Protein AF-A0A1S1TMF4-F1 (afdb_monomer_lite)

Foldseek 3Di:
DWDQDPVRDIDDDDVPDDPPQDPVNVVVVVVVVVVVVVVPDDDDDDDDDDDDDPDPPLVPDDLVVLVVVCVVVVQDADSPDDSVRSSVSVVVVVD

pLDDT: mean 71.04, std 15.86, range [39.97, 91.12]

Radius of gyration: 23.27 Å; chains: 1; bounding box: 53×41×46 Å

Sequence (95 aa):
MTIATDAGTSRQFVKGEKPDVSASEFGRLKRAKAAVLAGAETSEPVEGNQGGDKGESLDDMTKAELLAYAEANQIEVDPKAAKAVVLATIKAAAE

Structure (mmCIF, N/CA/C/O backbone):
data_AF-A0A1S1TMF4-F1
#
_entry.id   AF-A0A1S1TMF4-F1
#
loop_
_atom_site.group_PDB
_atom_site.id
_atom_site.type_symbol
_atom_site.label_atom_id
_atom_site.label_alt_id
_atom_site.label_comp_id
_atom_site.label_asym_id
_atom_site.label_entity_id
_atom_site.label_seq_id
_atom_site.pdbx_PDB_ins_code
_atom_site.Cartn_x
_atom_site.Cartn_y
_atom_site.Cartn_z
_atom_site.occupancy
_atom_site.B_iso_or_equiv
_atom_site.auth_seq_id
_atom_site.auth_comp_id
_atom_site.auth_asym_id
_atom_site.auth_atom_id
_atom_site.pdbx_PDB_model_num
ATOM 1 N N . MET A 1 1 ? 19.071 -24.374 -11.470 1.00 69.50 1 MET A N 1
ATOM 2 C CA . MET A 1 1 ? 18.830 -24.044 -12.889 1.00 69.50 1 MET A CA 1
ATOM 3 C C . MET A 1 1 ? 20.051 -23.289 -13.378 1.00 69.50 1 MET A C 1
ATOM 5 O O . MET A 1 1 ? 20.418 -22.307 -12.740 1.00 69.50 1 MET A O 1
ATOM 9 N N . THR A 1 2 ? 20.720 -23.801 -14.408 1.00 72.69 2 THR A N 1
ATOM 10 C CA . THR A 1 2 ? 21.965 -23.228 -14.941 1.00 72.69 2 THR A CA 1
ATOM 11 C C . THR A 1 2 ? 21.647 -22.587 -16.280 1.00 72.69 2 THR A C 1
ATOM 13 O O . THR A 1 2 ? 21.014 -23.231 -17.115 1.00 72.69 2 THR A O 1
ATOM 16 N N . ILE A 1 3 ? 22.042 -21.330 -16.467 1.00 75.38 3 ILE A N 1
ATOM 17 C CA . ILE A 1 3 ? 21.890 -20.629 -17.745 1.00 75.38 3 ILE A CA 1
ATOM 18 C C . ILE A 1 3 ? 23.267 -20.247 -18.281 1.00 75.38 3 ILE A C 1
ATOM 20 O O . ILE A 1 3 ? 24.180 -19.941 -17.509 1.00 75.38 3 ILE A O 1
ATOM 24 N N . ALA A 1 4 ? 23.413 -20.265 -19.602 1.00 75.50 4 ALA A N 1
ATOM 25 C CA . ALA A 1 4 ? 24.555 -19.648 -20.257 1.00 75.50 4 ALA A CA 1
ATOM 26 C C . ALA A 1 4 ? 24.371 -18.125 -20.218 1.00 75.50 4 ALA A C 1
ATOM 28 O O . ALA A 1 4 ? 23.296 -17.623 -20.552 1.00 75.50 4 ALA A O 1
ATOM 29 N N . THR A 1 5 ? 25.385 -17.391 -19.766 1.00 72.06 5 THR A N 1
ATOM 30 C CA . THR A 1 5 ? 25.415 -15.933 -19.897 1.00 72.06 5 THR A CA 1
ATOM 31 C C . THR A 1 5 ? 25.906 -15.549 -21.292 1.00 72.06 5 THR A C 1
ATOM 33 O O . THR A 1 5 ? 26.575 -16.336 -21.959 1.00 72.06 5 THR A O 1
ATOM 36 N N . ASP A 1 6 ? 25.602 -14.325 -21.723 1.00 74.50 6 ASP A N 1
ATOM 37 C CA . ASP A 1 6 ? 26.065 -13.757 -23.002 1.00 74.50 6 ASP A CA 1
ATOM 38 C C . ASP A 1 6 ? 27.606 -13.739 -23.125 1.00 74.50 6 ASP A C 1
ATOM 40 O O . ASP A 1 6 ? 28.165 -13.850 -24.208 1.00 74.50 6 ASP A O 1
ATOM 44 N N . ALA A 1 7 ? 28.309 -13.742 -21.987 1.00 74.25 7 ALA A N 1
ATOM 45 C CA . ALA A 1 7 ? 29.761 -13.889 -21.907 1.00 74.25 7 ALA A CA 1
ATOM 46 C C . ALA A 1 7 ? 30.260 -15.349 -22.047 1.00 74.25 7 ALA A C 1
ATOM 48 O O . ALA A 1 7 ? 31.428 -15.632 -21.779 1.00 74.25 7 ALA A O 1
ATOM 49 N N . GLY A 1 8 ? 29.387 -16.307 -22.381 1.00 76.31 8 GLY A N 1
ATOM 50 C CA . GLY A 1 8 ? 29.716 -17.734 -22.507 1.00 76.31 8 GLY A CA 1
ATOM 51 C C . GLY A 1 8 ? 29.987 -18.444 -21.176 1.00 76.31 8 GLY A C 1
ATOM 52 O O . GLY A 1 8 ? 30.350 -19.619 -21.153 1.00 76.31 8 GLY A O 1
ATOM 53 N N . THR A 1 9 ? 29.811 -17.755 -20.047 1.00 72.38 9 THR A N 1
ATOM 54 C CA . THR A 1 9 ? 30.023 -18.326 -18.715 1.00 72.38 9 THR A CA 1
ATOM 55 C C . THR A 1 9 ? 28.738 -18.992 -18.229 1.00 72.38 9 THR A C 1
ATOM 57 O O . THR A 1 9 ? 27.647 -18.438 -18.341 1.00 72.38 9 THR A O 1
ATOM 60 N N . SER A 1 10 ? 28.836 -20.188 -17.655 1.00 76.31 10 SER A N 1
ATOM 61 C CA . SER A 1 10 ? 27.671 -20.818 -17.027 1.00 76.31 10 SER A CA 1
ATOM 62 C C . SER A 1 10 ? 27.426 -20.187 -15.658 1.00 76.31 10 SER A C 1
ATOM 64 O O . SER A 1 10 ? 28.310 -20.218 -14.804 1.00 76.31 10 SER A O 1
ATOM 66 N N . ARG A 1 11 ? 26.230 -19.627 -15.431 1.00 74.12 11 ARG A N 1
ATOM 67 C CA . ARG A 1 11 ? 25.818 -19.111 -14.117 1.00 74.12 11 ARG A CA 1
ATOM 68 C C . ARG A 1 11 ? 24.745 -20.011 -13.518 1.00 74.12 11 ARG A C 1
ATOM 70 O O . ARG A 1 11 ? 23.689 -20.234 -14.114 1.00 74.12 11 ARG A O 1
ATOM 77 N N . GLN A 1 12 ? 25.014 -20.513 -12.318 1.00 78.62 12 GLN A N 1
ATOM 78 C CA . GLN A 1 12 ? 24.048 -21.242 -11.508 1.00 78.62 12 GLN A CA 1
ATOM 79 C C . GLN A 1 12 ? 23.447 -20.279 -10.487 1.00 78.62 12 GLN A C 1
ATOM 81 O O . GLN A 1 12 ? 24.172 -19.689 -9.695 1.00 78.62 12 GLN A O 1
ATOM 86 N N . PHE A 1 13 ? 22.125 -20.114 -10.494 1.00 71.81 13 PHE A N 1
ATOM 87 C CA . PHE A 1 13 ? 21.454 -19.378 -9.423 1.00 71.81 13 PHE A CA 1
ATOM 88 C C . PHE A 1 13 ? 21.328 -20.284 -8.199 1.00 71.81 13 PHE A C 1
ATOM 90 O O . PHE A 1 13 ? 20.668 -21.329 -8.264 1.00 71.81 13 PHE A O 1
ATOM 97 N N . VAL A 1 14 ? 21.951 -19.891 -7.088 1.00 78.06 14 VAL A N 1
ATOM 98 C CA . VAL A 1 14 ? 21.748 -20.542 -5.792 1.00 78.06 14 VAL A CA 1
ATOM 99 C C . VAL A 1 14 ? 20.494 -19.952 -5.146 1.00 78.06 14 VAL A C 1
ATOM 101 O O . VAL A 1 14 ? 20.305 -18.737 -5.085 1.00 78.06 14 VAL A O 1
ATOM 104 N N . LYS A 1 15 ? 19.585 -20.816 -4.681 1.00 70.69 15 LYS A N 1
ATOM 105 C CA . LYS A 1 15 ? 18.346 -20.388 -4.017 1.00 70.69 15 LYS A CA 1
ATOM 106 C C . LYS A 1 15 ? 18.703 -19.611 -2.743 1.00 70.69 15 LYS A C 1
ATOM 108 O O . LYS A 1 15 ? 19.237 -20.194 -1.809 1.00 70.69 15 LYS A O 1
ATOM 113 N N . GLY A 1 16 ? 18.378 -18.318 -2.711 1.00 73.56 16 GLY A N 1
ATOM 114 C CA . GLY A 1 16 ? 18.680 -17.418 -1.588 1.00 73.56 16 GLY A CA 1
ATOM 115 C C . GLY A 1 16 ? 19.871 -16.482 -1.817 1.00 73.56 16 GLY A C 1
ATOM 116 O O . GLY A 1 16 ? 20.104 -15.600 -0.994 1.00 73.56 16 GLY A O 1
ATOM 117 N N . GLU A 1 17 ? 20.585 -16.617 -2.935 1.00 70.88 17 GLU A N 1
ATOM 118 C CA . GLU A 1 17 ? 21.630 -15.675 -3.328 1.00 70.88 17 GLU A CA 1
ATOM 119 C C . GLU A 1 17 ? 20.986 -14.366 -3.794 1.00 70.88 17 GLU A C 1
ATOM 121 O O . GLU A 1 17 ? 20.253 -14.325 -4.786 1.00 70.88 17 GLU A O 1
ATOM 126 N N . LYS A 1 18 ? 21.215 -13.291 -3.038 1.00 71.00 18 LYS A N 1
ATOM 127 C CA . LYS A 1 18 ? 20.810 -11.947 -3.446 1.00 71.00 18 LYS A CA 1
ATOM 128 C C . LYS A 1 18 ? 21.891 -11.417 -4.385 1.00 71.00 18 LYS A C 1
ATOM 130 O O . LYS A 1 18 ? 23.028 -11.286 -3.936 1.00 71.00 18 LYS A O 1
ATOM 135 N N . PRO A 1 19 ? 21.579 -11.131 -5.659 1.00 66.50 19 PRO A N 1
ATOM 136 C CA . PRO A 1 19 ? 22.541 -10.469 -6.521 1.00 66.50 19 PRO A CA 1
ATOM 137 C C . PRO A 1 19 ? 22.873 -9.103 -5.912 1.00 66.50 19 PRO A C 1
ATOM 139 O O . PRO A 1 19 ? 21.965 -8.364 -5.525 1.00 66.50 19 PRO A O 1
ATOM 142 N N . ASP A 1 20 ? 24.164 -8.797 -5.810 1.00 64.38 20 ASP A N 1
ATOM 143 C CA . ASP A 1 20 ? 24.638 -7.473 -5.415 1.00 64.38 20 ASP A CA 1
ATOM 144 C C . ASP A 1 20 ? 24.380 -6.513 -6.580 1.00 64.38 20 ASP A C 1
ATOM 146 O O . ASP A 1 20 ? 25.186 -6.372 -7.496 1.00 64.38 20 ASP A O 1
ATOM 150 N N . VAL A 1 21 ? 23.162 -5.975 -6.623 1.00 65.56 21 VAL A N 1
ATOM 151 C CA . VAL A 1 21 ? 22.748 -4.987 -7.618 1.00 65.56 21 VAL A CA 1
ATOM 152 C C . VAL A 1 21 ? 22.902 -3.626 -6.969 1.00 65.56 21 VAL A C 1
ATOM 154 O O . VAL A 1 21 ? 22.195 -3.295 -6.013 1.00 65.56 21 VAL A O 1
ATOM 157 N N . SER A 1 22 ? 23.816 -2.818 -7.495 1.00 63.25 22 SER A N 1
ATOM 158 C CA . SER A 1 22 ? 24.046 -1.474 -6.979 1.00 63.25 22 SER A CA 1
ATOM 159 C C . SER A 1 22 ? 22.813 -0.582 -7.199 1.00 63.25 22 SER A C 1
ATOM 161 O O . SER A 1 22 ? 22.083 -0.708 -8.188 1.00 63.25 22 SER A O 1
ATOM 163 N N . ALA A 1 23 ? 22.576 0.386 -6.306 1.00 62.19 23 ALA A N 1
ATOM 164 C CA . ALA A 1 23 ? 21.468 1.342 -6.448 1.00 62.19 23 ALA A CA 1
ATOM 165 C C . ALA A 1 23 ? 21.517 2.112 -7.787 1.00 62.19 23 ALA A C 1
ATOM 167 O O . ALA A 1 23 ? 20.482 2.440 -8.374 1.00 62.19 23 ALA A O 1
ATOM 168 N N . SER A 1 24 ? 22.728 2.339 -8.303 1.00 67.12 24 SER A N 1
ATOM 169 C CA . SER A 1 24 ? 22.986 2.933 -9.616 1.00 67.12 24 SER A CA 1
ATOM 170 C C . SER A 1 24 ? 22.455 2.074 -10.767 1.00 67.12 24 SER A C 1
ATOM 172 O O . SER A 1 24 ? 21.847 2.609 -11.698 1.00 67.12 24 SER A O 1
ATOM 174 N N . GLU A 1 25 ? 22.633 0.753 -10.710 1.00 60.50 25 GLU A N 1
ATOM 175 C CA . GLU A 1 25 ? 22.070 -0.181 -11.693 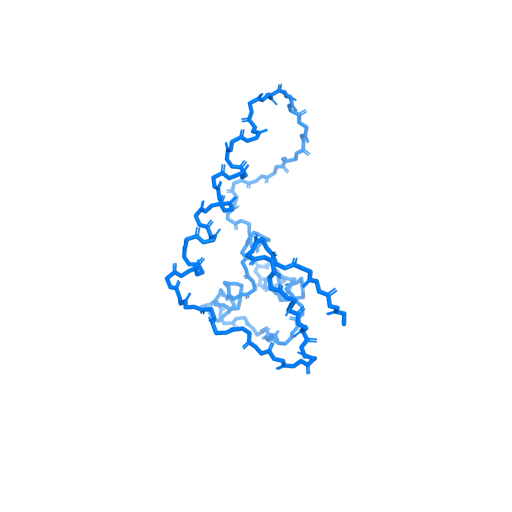1.00 60.50 25 GLU A CA 1
ATOM 176 C C . GLU A 1 25 ? 20.549 -0.237 -11.597 1.00 60.50 25 GLU A C 1
ATOM 178 O O . GLU A 1 25 ? 19.872 -0.183 -12.624 1.00 60.50 25 GLU A O 1
ATOM 183 N N . PHE A 1 26 ? 19.991 -0.226 -10.384 1.00 61.28 26 PHE A N 1
ATOM 184 C CA . PHE A 1 26 ? 18.541 -0.188 -10.189 1.00 61.28 26 PHE A CA 1
ATOM 185 C C . PHE A 1 26 ? 17.913 1.091 -10.774 1.00 61.28 26 PHE A C 1
ATOM 187 O O . PHE A 1 26 ? 16.864 1.044 -11.421 1.00 61.28 26 PHE A O 1
ATOM 194 N N . GLY A 1 27 ? 18.578 2.240 -10.612 1.00 65.50 27 GLY A N 1
ATOM 195 C CA . GLY A 1 27 ? 18.158 3.515 -11.201 1.00 65.50 27 GLY A CA 1
ATOM 196 C C . GLY A 1 27 ? 18.247 3.547 -12.732 1.00 65.50 27 GLY A C 1
ATOM 197 O O . GLY A 1 27 ? 17.421 4.188 -13.388 1.00 65.50 27 GLY A O 1
ATOM 198 N N . ARG A 1 28 ? 19.219 2.841 -13.326 1.00 68.69 28 ARG A N 1
ATOM 199 C CA . ARG A 1 28 ? 19.304 2.649 -14.786 1.00 68.69 28 ARG A CA 1
ATOM 200 C C . ARG A 1 28 ? 18.195 1.721 -15.285 1.00 68.69 28 ARG A C 1
ATOM 202 O O . ARG A 1 28 ? 17.526 2.069 -16.253 1.00 68.69 28 ARG A O 1
ATOM 209 N N . LEU A 1 29 ? 17.931 0.616 -14.585 1.00 64.56 29 LEU A N 1
ATOM 210 C CA . LEU A 1 29 ? 16.855 -0.322 -14.923 1.00 64.56 29 LEU A CA 1
ATOM 211 C C . LEU A 1 29 ? 15.470 0.337 -14.856 1.00 64.56 29 LEU A C 1
ATOM 213 O O . LEU A 1 29 ? 14.652 0.141 -15.752 1.00 64.56 29 LEU A O 1
ATOM 217 N N . LYS A 1 30 ? 15.212 1.165 -13.831 1.00 61.25 30 LYS A N 1
ATOM 218 C CA . LYS A 1 30 ? 13.959 1.934 -13.723 1.00 61.25 30 LYS A CA 1
ATOM 219 C C . LYS A 1 30 ? 13.761 2.879 -14.907 1.00 61.25 30 LYS A C 1
ATOM 221 O O . LYS A 1 30 ? 12.663 2.930 -15.453 1.00 61.25 30 LYS A O 1
ATOM 226 N N . ARG A 1 31 ? 14.812 3.593 -15.323 1.00 58.91 31 ARG A N 1
ATOM 227 C CA . ARG A 1 31 ? 14.748 4.496 -16.484 1.00 58.91 31 ARG A CA 1
ATOM 228 C C . ARG A 1 31 ? 14.561 3.741 -17.799 1.00 58.91 31 ARG A C 1
ATOM 230 O O . ARG A 1 31 ? 13.747 4.160 -18.611 1.00 58.91 31 ARG A O 1
ATOM 237 N N . ALA A 1 32 ? 15.235 2.606 -17.981 1.00 58.81 32 ALA A N 1
ATOM 238 C CA . ALA A 1 32 ? 15.051 1.761 -19.161 1.00 58.81 32 ALA A CA 1
ATOM 239 C C . ALA A 1 32 ? 13.629 1.177 -19.237 1.00 58.81 32 ALA A C 1
ATOM 241 O O . ALA A 1 32 ? 13.006 1.213 -20.292 1.00 58.81 32 ALA A O 1
ATOM 242 N N . LYS A 1 33 ? 13.072 0.717 -18.108 1.00 53.72 33 LYS A N 1
ATOM 243 C CA . LYS A 1 33 ? 11.682 0.241 -18.039 1.00 53.72 33 LYS A CA 1
ATOM 244 C C . LYS A 1 33 ? 10.681 1.351 -18.376 1.00 53.72 33 LYS A C 1
ATOM 246 O O . LYS A 1 33 ? 9.742 1.102 -19.122 1.00 53.72 33 LYS A O 1
ATOM 251 N N . ALA A 1 34 ? 10.895 2.565 -17.869 1.00 54.53 34 ALA A N 1
ATOM 252 C CA . ALA A 1 34 ? 10.051 3.716 -18.188 1.00 54.53 34 ALA A CA 1
ATOM 253 C C . ALA A 1 34 ? 10.106 4.085 -19.682 1.00 54.53 34 ALA A C 1
ATOM 255 O O . ALA A 1 34 ? 9.073 4.377 -20.271 1.00 54.53 34 ALA A O 1
ATOM 256 N N . ALA A 1 35 ? 11.282 4.009 -20.310 1.00 55.00 35 ALA A N 1
ATOM 257 C CA . ALA A 1 35 ? 11.439 4.288 -21.737 1.00 55.00 35 ALA A CA 1
ATOM 258 C C . ALA A 1 35 ? 10.784 3.222 -22.637 1.00 55.00 35 ALA 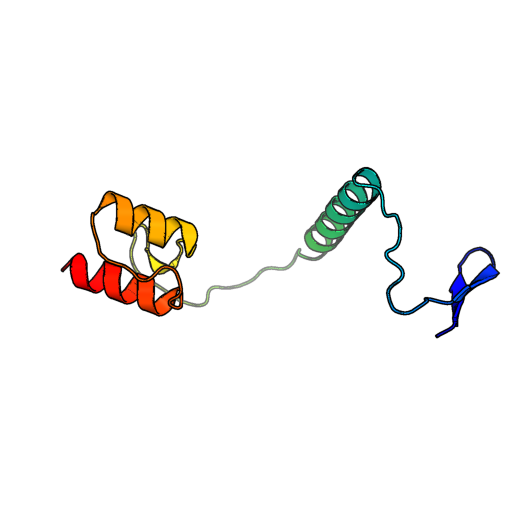A C 1
ATOM 260 O O . ALA A 1 35 ? 10.207 3.566 -23.662 1.00 55.00 35 ALA A O 1
ATOM 261 N N . VAL A 1 36 ? 10.824 1.942 -22.245 1.00 53.62 36 VAL A N 1
ATOM 262 C CA . VAL A 1 36 ? 10.148 0.859 -22.985 1.00 53.62 36 VAL A CA 1
ATOM 263 C C . VAL A 1 36 ? 8.623 0.979 -22.898 1.00 53.62 36 VAL A C 1
ATOM 265 O O . VAL A 1 36 ? 7.946 0.729 -23.888 1.00 53.62 36 VAL A O 1
ATOM 268 N N . LEU A 1 37 ? 8.080 1.403 -21.753 1.00 51.09 37 LEU A N 1
ATOM 269 C CA . LEU A 1 37 ? 6.645 1.686 -21.609 1.00 51.09 37 LEU A CA 1
ATOM 270 C C . LEU A 1 37 ? 6.219 2.956 -22.362 1.00 51.09 37 LEU A C 1
ATOM 272 O O . LEU A 1 37 ? 5.166 2.963 -22.981 1.00 51.09 37 LEU A O 1
ATOM 276 N N . ALA A 1 38 ? 7.047 4.003 -22.370 1.00 50.19 38 ALA A N 1
ATOM 277 C CA . ALA A 1 38 ? 6.734 5.256 -23.061 1.00 50.19 38 ALA A CA 1
ATOM 278 C C . ALA A 1 38 ? 6.873 5.181 -24.596 1.00 50.19 38 ALA A C 1
ATOM 280 O O . ALA A 1 38 ? 6.313 6.012 -25.301 1.00 50.19 38 ALA A O 1
ATOM 281 N N . GLY A 1 39 ? 7.621 4.209 -25.127 1.00 43.50 39 GLY A N 1
ATOM 282 C CA . GLY A 1 39 ? 7.834 4.047 -26.570 1.00 43.50 39 GLY A CA 1
ATOM 283 C C . GLY A 1 39 ? 6.776 3.213 -27.301 1.00 43.50 39 GLY A C 1
ATOM 284 O O . GLY A 1 39 ? 6.906 3.029 -28.508 1.00 43.50 39 GLY A O 1
ATOM 285 N N . ALA A 1 40 ? 5.771 2.678 -26.599 1.00 46.09 40 ALA A N 1
ATOM 286 C CA . ALA A 1 40 ? 4.830 1.698 -27.150 1.00 46.09 40 ALA A CA 1
ATOM 287 C C . ALA A 1 40 ? 3.410 2.229 -27.419 1.00 46.09 40 ALA A C 1
ATOM 289 O O . ALA A 1 40 ? 2.578 1.464 -27.898 1.00 46.09 40 ALA A O 1
ATOM 290 N N . GLU A 1 41 ? 3.111 3.504 -27.157 1.00 43.84 41 GLU A N 1
ATOM 291 C CA . GLU A 1 41 ? 1.744 4.023 -27.295 1.00 43.84 41 GLU A CA 1
ATOM 292 C C . GLU A 1 41 ? 1.703 5.279 -28.169 1.00 43.84 41 GLU A C 1
ATOM 294 O O . GLU A 1 41 ? 1.759 6.420 -27.720 1.00 43.84 41 GLU A O 1
ATOM 299 N N . THR A 1 42 ? 1.586 5.052 -29.474 1.00 48.75 42 THR A N 1
ATOM 300 C CA . THR A 1 42 ? 0.919 5.990 -30.380 1.00 48.75 42 THR A CA 1
ATOM 301 C C . THR A 1 42 ? -0.148 5.207 -31.124 1.00 48.75 42 THR A C 1
ATOM 303 O O . THR A 1 42 ? 0.160 4.575 -32.130 1.00 48.75 42 THR A O 1
ATOM 306 N N . SER A 1 43 ? -1.372 5.192 -30.589 1.00 47.00 43 SER A N 1
ATOM 307 C CA . SER A 1 43 ? -2.641 4.933 -31.295 1.00 47.00 43 SER A CA 1
ATOM 308 C C . SER A 1 43 ? -3.813 5.133 -30.317 1.00 47.00 43 SER A C 1
ATOM 310 O O . SER A 1 43 ? -4.127 4.245 -29.533 1.00 47.00 43 SER A O 1
ATOM 312 N N . GLU A 1 44 ? -4.450 6.305 -30.353 1.00 63.62 44 GLU A N 1
ATOM 313 C CA . GLU A 1 44 ? -5.833 6.517 -29.873 1.00 63.62 44 GLU A CA 1
ATOM 314 C C . GLU A 1 44 ? -6.812 5.659 -30.726 1.00 63.62 44 GLU A C 1
ATOM 316 O O . GLU A 1 44 ? -6.429 5.366 -31.868 1.00 63.62 44 GLU A O 1
ATOM 321 N N . PRO A 1 45 ? -8.050 5.265 -30.294 1.00 58.41 45 PRO A N 1
ATOM 322 C CA . PRO A 1 45 ? -9.084 6.214 -29.824 1.00 58.41 45 PRO A CA 1
ATOM 323 C C . PRO A 1 45 ? -10.238 5.715 -28.888 1.00 58.41 45 PRO A C 1
ATOM 325 O O . PRO A 1 45 ? -10.433 4.527 -28.656 1.00 58.41 45 PRO A O 1
ATOM 328 N N . VAL A 1 46 ? -11.067 6.695 -28.480 1.00 47.62 46 VAL A N 1
ATOM 329 C CA . VAL A 1 46 ? -12.497 6.687 -28.051 1.00 47.62 46 VAL A CA 1
ATOM 330 C C . VAL A 1 46 ? -12.894 6.400 -26.585 1.00 47.62 46 VAL A C 1
ATOM 332 O O . VAL A 1 46 ? -12.647 5.346 -26.010 1.00 47.62 46 VAL A O 1
ATOM 335 N N . GLU A 1 47 ? -13.629 7.395 -26.067 1.00 60.97 47 GLU A N 1
ATOM 336 C CA . GLU A 1 47 ? -14.570 7.470 -24.938 1.00 60.97 47 GLU A CA 1
ATOM 337 C C . GLU A 1 47 ? -15.241 6.170 -24.457 1.00 60.97 47 GLU A C 1
ATOM 339 O O . GLU A 1 47 ? -15.790 5.389 -25.234 1.00 60.97 47 GLU A O 1
ATOM 344 N N . GLY A 1 48 ? -15.325 6.031 -23.125 1.00 43.19 48 GLY A N 1
ATOM 345 C CA . GLY A 1 48 ? -16.047 4.941 -22.470 1.00 43.19 48 GLY A CA 1
ATOM 346 C C . GLY A 1 48 ? -16.145 5.025 -20.941 1.00 43.19 48 GLY A C 1
ATOM 347 O O . GLY A 1 48 ? -15.710 4.113 -20.256 1.00 43.19 48 GLY A O 1
ATOM 348 N N . ASN A 1 49 ? -16.786 6.084 -20.435 1.00 44.66 49 ASN A N 1
ATOM 349 C CA . ASN A 1 49 ? -17.730 6.043 -19.303 1.00 44.66 49 ASN A CA 1
ATOM 350 C C . ASN A 1 49 ? -17.268 5.645 -17.874 1.00 44.66 49 ASN A C 1
ATOM 352 O O . ASN A 1 49 ? -17.309 4.476 -17.491 1.00 44.66 49 ASN A O 1
ATOM 356 N N . GLN A 1 50 ? -17.021 6.669 -17.047 1.00 42.44 50 GLN A N 1
ATOM 357 C CA . GLN A 1 50 ? -17.669 6.952 -15.742 1.00 42.44 50 GLN A CA 1
ATOM 358 C C . GLN A 1 50 ? -16.953 8.199 -15.178 1.00 42.44 50 GLN A C 1
ATOM 360 O O . GLN A 1 50 ? -15.749 8.167 -14.984 1.00 42.44 50 GLN A O 1
ATOM 365 N N . GLY A 1 51 ? -17.537 9.385 -15.016 1.00 42.38 51 GLY A N 1
ATOM 366 C CA . GLY A 1 51 ? -18.897 9.697 -14.607 1.00 42.38 51 GLY A CA 1
ATOM 367 C C . GLY A 1 51 ? -18.911 9.899 -13.092 1.00 42.38 51 GLY A C 1
ATOM 368 O O . GLY A 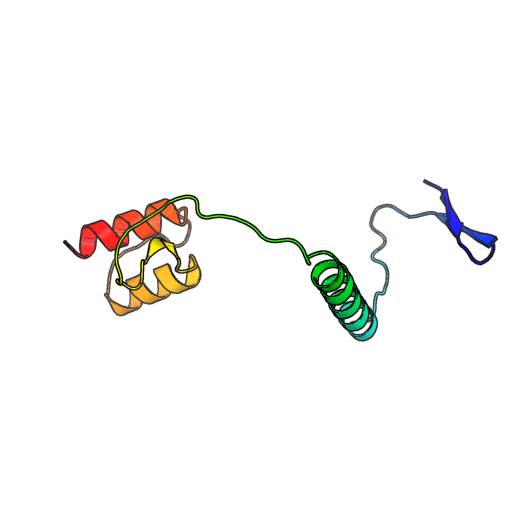1 51 ? -19.016 8.918 -12.371 1.00 42.38 51 GLY A O 1
ATOM 369 N N . GLY A 1 52 ? -18.840 11.153 -12.632 1.00 39.97 52 GLY A N 1
ATOM 370 C CA . GLY A 1 52 ? -19.260 11.516 -11.275 1.00 39.97 52 GLY A CA 1
ATOM 371 C C . GLY A 1 52 ? -18.244 12.294 -10.443 1.00 39.97 52 GLY A C 1
ATOM 372 O O . GLY A 1 52 ? -17.259 11.742 -9.986 1.00 39.97 52 GLY A O 1
ATOM 373 N N . ASP A 1 53 ? -18.598 13.553 -10.205 1.00 44.53 53 ASP A N 1
ATOM 374 C CA . ASP A 1 53 ? -18.233 14.393 -9.064 1.00 44.53 53 ASP A CA 1
ATOM 375 C C . ASP A 1 53 ? -16.799 14.925 -8.907 1.00 44.53 53 ASP A C 1
ATOM 377 O O . ASP A 1 53 ? -15.837 14.236 -8.589 1.00 44.53 53 ASP A O 1
ATOM 381 N N . LYS A 1 54 ? -16.696 16.252 -9.044 1.00 43.03 54 LYS A N 1
ATOM 382 C CA . LYS A 1 54 ? -15.568 17.066 -8.587 1.00 43.03 54 LYS A CA 1
ATOM 383 C C . LYS A 1 54 ? -15.633 17.236 -7.062 1.00 43.03 54 LYS A C 1
ATOM 385 O O . LYS A 1 54 ? -15.790 18.352 -6.573 1.00 43.03 54 LYS A O 1
ATOM 390 N N . GLY A 1 55 ? -15.509 16.139 -6.332 1.00 48.12 55 GLY A N 1
ATOM 391 C CA . GLY A 1 55 ? -15.049 16.131 -4.949 1.00 48.12 55 GLY A CA 1
ATOM 392 C C . GLY A 1 55 ? -13.717 15.397 -4.933 1.00 48.12 55 GLY A C 1
ATOM 393 O O . GLY A 1 55 ? -13.554 14.440 -5.681 1.00 48.12 55 GLY A O 1
ATOM 394 N N . GLU A 1 56 ? -12.738 15.834 -4.149 1.00 55.47 56 GLU A N 1
ATOM 395 C CA . GLU A 1 56 ? -11.552 15.014 -3.874 1.00 55.47 56 GLU A CA 1
ATOM 396 C C . GLU A 1 56 ? -12.025 13.667 -3.307 1.00 55.47 56 GLU A C 1
ATOM 398 O O . GLU A 1 56 ? -12.394 13.563 -2.137 1.00 55.47 56 GLU A O 1
ATOM 403 N N . SER A 1 57 ? -12.133 12.653 -4.169 1.00 69.56 57 SER A N 1
ATOM 404 C CA . SER A 1 57 ? -12.791 11.410 -3.804 1.00 69.56 57 SER A CA 1
ATOM 405 C C . SER A 1 57 ? -11.855 10.674 -2.860 1.00 69.56 57 SER A C 1
ATOM 407 O O . SER A 1 57 ? -10.774 10.239 -3.252 1.00 69.56 57 SER A O 1
ATOM 409 N N . LEU A 1 58 ? -12.269 10.512 -1.602 1.00 77.19 58 LEU A N 1
ATOM 410 C CA . LEU A 1 58 ? -11.555 9.706 -0.602 1.00 77.19 58 LEU A CA 1
ATOM 411 C C . LEU A 1 58 ? -11.191 8.306 -1.158 1.00 77.19 58 LEU A C 1
ATOM 413 O O . LEU A 1 58 ? -10.235 7.670 -0.723 1.00 77.19 58 LEU A O 1
ATOM 417 N N . ASP A 1 59 ? -11.932 7.832 -2.163 1.00 79.88 59 ASP A N 1
ATOM 418 C CA . ASP A 1 59 ? -11.692 6.597 -2.915 1.00 79.88 59 ASP A CA 1
ATOM 419 C C . ASP A 1 59 ? -10.351 6.565 -3.664 1.00 79.88 59 ASP A C 1
ATOM 421 O O . ASP A 1 59 ? -9.710 5.506 -3.716 1.00 79.88 59 ASP A O 1
ATOM 425 N N . ASP A 1 60 ? -9.871 7.714 -4.134 1.00 82.62 60 ASP A N 1
ATOM 426 C CA . ASP A 1 60 ? -8.596 7.853 -4.840 1.00 82.62 60 ASP A CA 1
ATOM 427 C C . ASP A 1 60 ? -7.406 7.990 -3.880 1.00 82.62 60 ASP A C 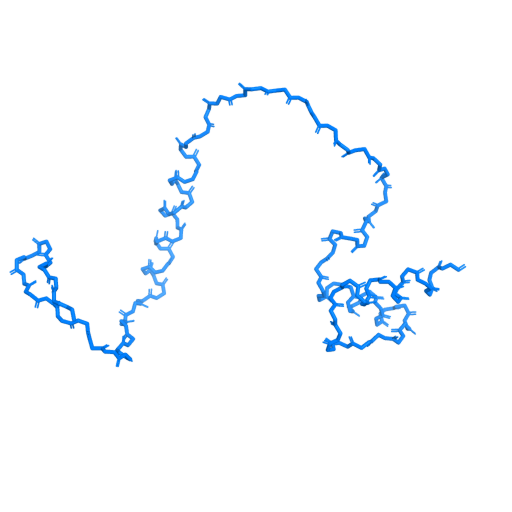1
ATOM 429 O O . ASP A 1 60 ? -6.274 7.656 -4.240 1.00 82.62 60 ASP A O 1
ATOM 433 N N . MET A 1 61 ? -7.653 8.378 -2.623 1.00 84.00 61 MET A N 1
ATOM 434 C CA . MET A 1 61 ? -6.614 8.483 -1.596 1.00 84.00 61 MET A CA 1
ATOM 435 C C . MET A 1 61 ? -6.034 7.106 -1.252 1.00 84.00 61 MET A C 1
ATOM 437 O O . MET A 1 61 ? -6.716 6.078 -1.181 1.00 84.00 61 MET A O 1
ATOM 441 N N . THR A 1 62 ? -4.733 7.044 -1.013 1.00 89.00 62 THR A N 1
ATOM 442 C CA . THR A 1 62 ? -4.061 5.849 -0.503 1.00 89.00 62 THR A CA 1
ATOM 443 C C . THR A 1 62 ? -4.507 5.542 0.929 1.00 89.00 62 THR A C 1
ATOM 445 O O . THR A 1 62 ? -5.007 6.396 1.656 1.00 89.00 62 THR A O 1
ATOM 448 N N . LYS A 1 63 ? -4.300 4.301 1.392 1.00 87.19 63 LYS A N 1
ATOM 449 C CA . LYS A 1 63 ? -4.638 3.924 2.778 1.00 87.19 63 LYS A CA 1
ATOM 450 C C . LYS A 1 63 ? -3.937 4.821 3.809 1.00 87.19 63 LYS A C 1
ATOM 452 O O . LYS A 1 63 ? -4.530 5.128 4.831 1.00 87.19 63 LYS A O 1
ATOM 457 N N . ALA A 1 64 ? -2.696 5.230 3.544 1.00 89.12 64 ALA A N 1
ATOM 458 C CA . ALA A 1 64 ? -1.958 6.128 4.430 1.00 89.12 64 ALA A CA 1
ATOM 459 C C . ALA A 1 64 ? -2.616 7.513 4.507 1.00 89.12 64 ALA A C 1
ATOM 461 O O . ALA A 1 64 ? -2.779 8.051 5.596 1.00 89.12 64 ALA A O 1
ATOM 462 N N . GLU A 1 65 ? -3.047 8.047 3.366 1.00 89.25 65 GLU A N 1
ATOM 463 C CA . GLU A 1 65 ? -3.740 9.334 3.286 1.00 89.25 65 GLU A CA 1
ATOM 464 C C . GLU A 1 65 ? -5.119 9.282 3.955 1.00 89.25 65 GLU A C 1
ATOM 466 O O . GLU A 1 65 ? -5.484 10.214 4.661 1.00 89.25 65 GLU A O 1
ATOM 471 N N . LEU A 1 66 ? -5.849 8.169 3.829 1.00 89.44 66 LEU A N 1
ATOM 472 C CA . LEU A 1 66 ? -7.109 7.957 4.549 1.00 89.44 66 LEU A CA 1
ATOM 473 C C . LEU A 1 66 ? -6.915 7.890 6.067 1.00 89.44 66 LEU A C 1
ATOM 475 O O . LEU A 1 66 ? -7.708 8.455 6.810 1.00 89.44 66 LEU A O 1
ATOM 479 N N . LEU A 1 67 ? -5.858 7.226 6.539 1.00 89.94 67 LEU A N 1
ATOM 480 C CA . LEU A 1 67 ? -5.541 7.186 7.968 1.00 89.94 67 LEU A CA 1
ATOM 481 C C . LEU A 1 67 ? -5.150 8.573 8.493 1.00 89.94 67 LEU A C 1
ATOM 483 O O . LEU A 1 67 ? -5.620 8.964 9.556 1.00 89.94 67 LEU A O 1
ATOM 487 N N . ALA A 1 68 ? -4.362 9.336 7.730 1.00 90.19 68 ALA A N 1
ATOM 488 C CA . ALA A 1 68 ? -4.018 10.715 8.075 1.00 90.19 68 ALA A CA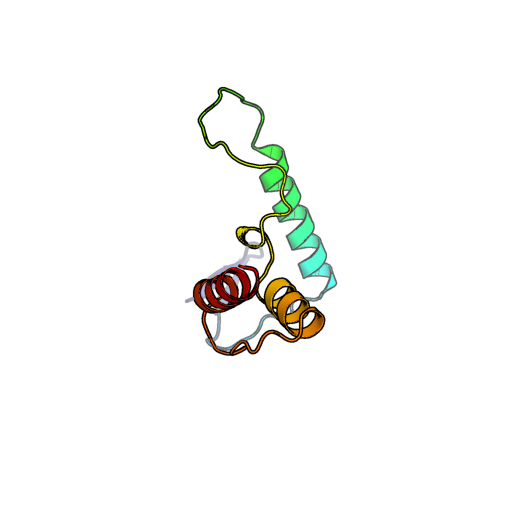 1
ATOM 489 C C . ALA A 1 68 ? -5.255 11.630 8.083 1.00 90.19 68 ALA A C 1
ATOM 491 O O . ALA A 1 68 ? -5.395 12.476 8.963 1.00 90.19 68 ALA A O 1
ATOM 492 N N . TYR A 1 69 ? -6.178 11.434 7.137 1.00 88.75 69 TYR A N 1
ATOM 493 C CA . TYR A 1 69 ? -7.452 12.147 7.105 1.00 88.75 69 TYR A CA 1
ATOM 494 C C . TYR A 1 69 ? -8.317 11.806 8.323 1.00 88.75 69 TYR A C 1
ATOM 496 O O . TYR A 1 69 ? -8.873 12.704 8.951 1.00 88.75 69 TYR A O 1
ATOM 504 N N . ALA A 1 70 ? -8.405 10.527 8.690 1.00 90.50 70 ALA A N 1
ATOM 505 C CA . ALA A 1 70 ? -9.133 10.096 9.876 1.00 90.50 70 ALA A CA 1
ATOM 506 C C . ALA A 1 70 ? -8.536 10.694 11.158 1.00 90.50 70 ALA A C 1
ATOM 508 O O . ALA A 1 70 ? -9.273 11.232 11.973 1.00 90.50 70 ALA A O 1
ATOM 509 N N . GLU A 1 71 ? -7.210 10.688 11.303 1.00 89.50 71 GLU A N 1
ATOM 510 C CA . GLU A 1 71 ? -6.521 11.296 12.446 1.00 89.50 71 GLU A CA 1
ATOM 511 C C . GLU A 1 71 ? -6.774 12.811 12.529 1.00 89.50 71 GLU A C 1
ATOM 513 O O . GLU A 1 71 ? -7.115 13.324 13.595 1.00 89.50 71 GLU A O 1
ATOM 518 N N . ALA A 1 72 ? -6.696 13.519 11.396 1.00 88.44 72 ALA A N 1
ATOM 519 C CA . ALA A 1 72 ? -6.961 14.956 11.318 1.00 88.44 72 ALA A CA 1
ATOM 520 C C . ALA A 1 72 ? -8.414 15.324 11.671 1.00 88.44 72 ALA A C 1
ATOM 522 O O . ALA A 1 72 ? -8.654 16.387 12.240 1.00 88.44 72 ALA A O 1
ATOM 523 N N . ASN A 1 73 ? -9.367 14.440 11.365 1.00 87.19 73 ASN A N 1
ATOM 524 C CA . ASN A 1 73 ? -10.789 14.613 11.677 1.00 87.19 73 ASN A CA 1
ATOM 525 C C . ASN A 1 73 ? -11.216 13.898 12.973 1.00 87.19 73 ASN A C 1
ATOM 527 O O . ASN A 1 73 ? -12.404 13.844 13.273 1.00 87.19 73 ASN A O 1
ATOM 531 N N . GLN A 1 74 ? -10.265 13.357 13.746 1.00 88.06 74 GLN A N 1
ATOM 532 C CA . GLN A 1 74 ? -10.513 12.608 14.986 1.00 88.06 74 GLN A CA 1
ATOM 533 C C . GLN A 1 74 ? -11.482 11.417 14.822 1.00 88.06 74 GLN A C 1
ATOM 535 O O . GLN A 1 74 ? -12.228 11.075 15.739 1.00 88.06 74 GLN A O 1
ATOM 540 N N . ILE A 1 75 ? -11.455 10.766 13.657 1.00 88.19 75 ILE A N 1
ATOM 541 C CA . ILE A 1 75 ? -12.255 9.581 13.334 1.00 88.19 75 ILE A CA 1
ATOM 542 C C . ILE A 1 75 ? -11.491 8.332 13.782 1.00 88.19 75 ILE A C 1
ATOM 544 O O . ILE A 1 75 ? -10.365 8.079 13.347 1.00 88.19 75 ILE A O 1
ATOM 548 N N . GLU A 1 76 ? -12.115 7.517 14.630 1.00 87.00 76 GLU A N 1
ATOM 549 C CA . GLU A 1 76 ? -11.528 6.266 15.106 1.00 87.00 76 GLU A CA 1
ATOM 550 C C . GLU A 1 76 ? -11.581 5.194 14.003 1.00 87.00 76 GLU A C 1
ATOM 552 O O . GLU A 1 76 ? -12.629 4.629 13.693 1.00 87.00 76 GLU A O 1
ATOM 557 N N . VAL A 1 77 ? -10.430 4.928 13.382 1.00 89.62 77 VAL A N 1
ATOM 558 C CA . VAL A 1 77 ? -10.264 3.923 12.323 1.00 89.62 77 VAL A CA 1
ATOM 559 C C . VAL A 1 77 ? -9.224 2.883 12.722 1.00 89.62 77 VAL A C 1
ATOM 561 O O . VAL A 1 77 ? -8.177 3.214 13.276 1.00 89.62 77 VAL A O 1
ATOM 564 N N . ASP A 1 78 ? -9.470 1.611 12.401 1.00 89.25 78 ASP A N 1
ATOM 565 C CA . ASP A 1 78 ? -8.480 0.555 12.622 1.00 89.25 78 ASP A CA 1
ATOM 566 C C . ASP A 1 78 ? -7.402 0.584 11.515 1.00 89.25 78 ASP A C 1
ATOM 568 O O . ASP A 1 78 ? -7.693 0.258 10.356 1.00 89.25 78 ASP A O 1
ATOM 572 N N . PRO A 1 79 ? -6.129 0.897 11.830 1.00 85.12 79 PRO A N 1
ATOM 573 C CA . PRO A 1 79 ? -5.054 0.931 10.841 1.00 85.12 79 PRO A CA 1
ATOM 574 C C . PRO A 1 79 ? -4.723 -0.450 10.263 1.00 85.12 79 PRO A C 1
ATOM 576 O O . PRO A 1 79 ? -4.086 -0.544 9.205 1.00 85.12 79 PRO A O 1
ATOM 579 N N . LYS A 1 80 ? -5.146 -1.543 10.909 1.00 91.12 80 LYS A N 1
ATOM 580 C CA . LYS A 1 80 ? -4.978 -2.911 10.400 1.00 91.12 80 LYS A CA 1
ATOM 581 C C . LYS A 1 80 ? -6.095 -3.323 9.446 1.00 91.12 80 LYS A C 1
ATOM 583 O O . LYS A 1 80 ? -5.869 -4.221 8.634 1.00 91.12 80 LYS A O 1
ATOM 588 N N . ALA A 1 81 ? -7.238 -2.640 9.466 1.00 90.00 81 ALA A N 1
ATOM 589 C CA . ALA A 1 81 ? -8.355 -2.931 8.580 1.00 90.00 81 ALA A CA 1
ATOM 590 C C . ALA A 1 81 ? -8.017 -2.658 7.101 1.00 90.00 81 ALA A C 1
ATOM 592 O O . ALA A 1 81 ? -7.063 -1.950 6.756 1.00 90.00 81 ALA A O 1
ATOM 593 N N . ALA A 1 82 ? -8.781 -3.258 6.187 1.00 90.62 82 ALA A N 1
ATOM 594 C CA . ALA A 1 82 ? -8.608 -3.027 4.754 1.00 90.62 82 ALA A CA 1
ATOM 595 C C . ALA A 1 82 ? -8.922 -1.565 4.389 1.00 90.62 82 ALA A C 1
ATOM 597 O O . ALA A 1 82 ? -9.747 -0.930 5.040 1.00 90.62 82 ALA A O 1
ATOM 598 N N . LYS A 1 83 ? -8.316 -1.047 3.308 1.00 86.88 83 LYS A N 1
ATOM 599 C CA . LYS A 1 83 ? -8.569 0.322 2.807 1.00 86.88 83 LYS A CA 1
ATOM 600 C C . LYS A 1 83 ? -10.071 0.611 2.687 1.00 86.88 83 LYS A C 1
ATOM 602 O O . LYS A 1 83 ? -10.520 1.654 3.134 1.00 86.88 83 LYS A O 1
ATOM 607 N N . ALA A 1 84 ? -10.832 -0.336 2.137 1.00 88.06 84 ALA A N 1
ATOM 608 C CA . ALA A 1 84 ? -12.279 -0.212 1.972 1.00 88.06 84 ALA A CA 1
ATOM 609 C C . ALA A 1 84 ? -13.028 -0.044 3.305 1.00 88.06 84 ALA A C 1
ATOM 611 O O . ALA A 1 84 ? -13.982 0.718 3.371 1.00 88.06 84 ALA A O 1
ATOM 612 N N . VAL A 1 85 ? -12.576 -0.719 4.368 1.00 89.12 85 VAL A N 1
ATOM 613 C CA . VAL A 1 85 ? -13.181 -0.614 5.704 1.00 89.12 85 VAL A CA 1
ATOM 614 C C . VAL A 1 85 ? -12.863 0.745 6.317 1.00 89.12 85 VAL A C 1
ATOM 616 O O . VAL A 1 85 ? -13.775 1.428 6.755 1.00 89.12 85 VAL A O 1
ATOM 619 N N . VAL A 1 86 ? -11.597 1.174 6.266 1.00 89.06 86 VAL A N 1
ATOM 620 C CA . VAL A 1 86 ? -11.173 2.506 6.738 1.00 89.06 86 VAL A CA 1
ATOM 621 C C . VAL A 1 86 ? -11.958 3.607 6.024 1.00 89.06 86 VAL A C 1
ATOM 623 O O . VAL A 1 86 ? -12.468 4.522 6.658 1.00 89.06 86 VAL A O 1
ATOM 626 N N . LEU A 1 87 ? -12.105 3.487 4.705 1.00 88.62 87 LEU A N 1
ATOM 627 C CA . LEU A 1 87 ? -12.844 4.441 3.892 1.00 88.62 87 LEU A CA 1
ATOM 628 C C . LEU A 1 87 ? -14.336 4.465 4.243 1.00 88.62 87 LEU A C 1
ATOM 630 O O . LEU A 1 87 ? -14.907 5.544 4.370 1.00 88.62 87 LEU A O 1
ATOM 634 N N . ALA A 1 88 ? -14.9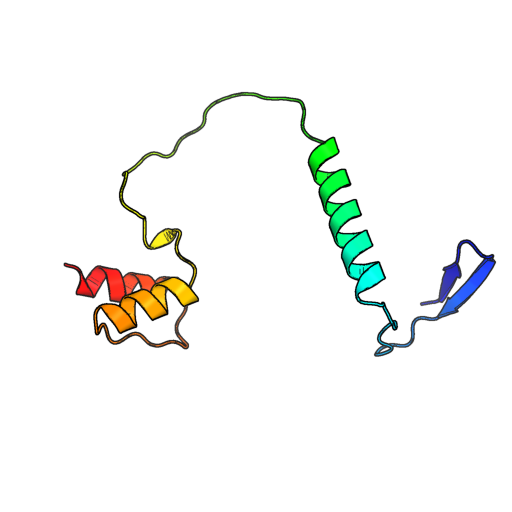60 3.300 4.433 1.00 88.56 88 ALA A N 1
ATOM 635 C CA . ALA A 1 88 ? -16.353 3.216 4.861 1.00 88.56 88 ALA A CA 1
ATOM 636 C C . ALA A 1 88 ? -16.564 3.863 6.239 1.00 88.56 88 ALA A C 1
ATOM 638 O O . ALA A 1 88 ? -17.529 4.598 6.412 1.00 88.56 88 ALA A O 1
ATOM 639 N N . THR A 1 89 ? -15.644 3.655 7.186 1.00 88.75 89 THR A N 1
ATOM 640 C CA . THR A 1 89 ? -15.686 4.305 8.504 1.00 88.75 89 THR A CA 1
ATOM 641 C C . THR A 1 89 ? -15.570 5.824 8.391 1.00 88.75 89 THR A C 1
ATOM 643 O O . THR A 1 89 ? -16.327 6.538 9.038 1.00 88.75 89 THR A O 1
ATOM 646 N N . ILE A 1 90 ? -14.669 6.327 7.539 1.00 88.12 90 ILE A N 1
ATOM 647 C CA . ILE A 1 90 ? -14.511 7.770 7.307 1.00 88.12 90 ILE A CA 1
ATOM 648 C C . ILE A 1 90 ? -15.775 8.364 6.677 1.00 88.12 90 ILE A C 1
ATOM 650 O O . ILE A 1 90 ? -16.251 9.392 7.144 1.00 88.12 90 ILE A O 1
ATOM 654 N N . LYS A 1 91 ? -16.349 7.710 5.657 1.00 86.69 91 LYS A N 1
ATOM 655 C CA . LYS A 1 91 ? -17.600 8.159 5.024 1.00 86.69 91 LYS A CA 1
ATOM 656 C C . LYS A 1 91 ? -18.774 8.146 6.006 1.00 86.69 91 LYS A C 1
ATOM 658 O O . LYS A 1 91 ? -19.547 9.089 6.015 1.00 86.69 91 LYS A O 1
ATOM 663 N N . ALA A 1 92 ? -18.868 7.123 6.857 1.00 85.94 92 ALA A N 1
ATOM 664 C CA . ALA A 1 92 ? -19.917 7.015 7.870 1.00 85.94 92 ALA A CA 1
ATOM 665 C C . ALA A 1 92 ? -19.797 8.057 8.996 1.00 85.94 92 ALA A C 1
ATOM 667 O O . ALA A 1 92 ? -20.794 8.373 9.629 1.00 85.94 92 ALA A O 1
ATOM 668 N N . ALA A 1 93 ? -18.593 8.568 9.265 1.00 81.44 93 ALA A N 1
ATOM 669 C CA . ALA A 1 93 ? -18.366 9.621 10.256 1.00 81.44 93 ALA A CA 1
ATOM 670 C C . ALA A 1 93 ? -18.518 11.046 9.686 1.00 81.44 93 ALA A C 1
ATOM 672 O O . ALA A 1 93 ? -18.552 12.000 10.459 1.00 81.44 93 ALA A O 1
ATOM 673 N N . ALA A 1 94 ? -18.561 11.193 8.357 1.00 71.75 94 ALA A N 1
ATOM 674 C CA . ALA A 1 94 ? -18.696 12.473 7.658 1.00 71.75 94 ALA A CA 1
ATOM 675 C C . ALA A 1 94 ? -20.150 12.818 7.268 1.00 71.75 94 ALA A C 1
ATOM 677 O O . ALA A 1 94 ? -20.384 13.906 6.738 1.00 71.75 94 ALA A O 1
ATOM 678 N N . GLU A 1 95 ? -21.094 11.900 7.502 1.00 57.41 95 GLU A N 1
ATOM 679 C CA . GLU A 1 95 ? -22.549 12.105 7.389 1.00 57.41 95 GLU A CA 1
ATOM 680 C C . GLU A 1 95 ? -23.124 12.662 8.701 1.00 57.41 95 GLU A C 1
ATOM 682 O O . GLU A 1 95 ? -23.932 13.617 8.626 1.00 57.41 95 GLU A O 1
#

Secondary structure (DSSP, 8-state):
-EEE-TTS-EEEPPTT------HHHHHHHHHHHHHHHHTS--------------S--TTTS-HHHHHHHHHHTT----TTS-HHHHHHHHHHH--